Protein AF-A0A814W0H2-F1 (afdb_monomer)

Radius of gyration: 19.5 Å; Cα contacts (8 Å, |Δi|>4): 235; chains: 1; bounding box: 54×24×68 Å

Structure (mmCIF, N/CA/C/O backbone):
data_AF-A0A814W0H2-F1
#
_entry.id   AF-A0A814W0H2-F1
#
loop_
_atom_site.group_PDB
_atom_site.id
_atom_site.type_symbol
_atom_site.label_atom_id
_atom_site.label_alt_id
_atom_site.label_comp_id
_atom_site.label_asym_id
_atom_site.label_entity_id
_atom_site.label_seq_id
_atom_site.pdbx_PDB_ins_code
_atom_site.Cartn_x
_atom_site.Cartn_y
_atom_site.Cartn_z
_atom_site.occupancy
_atom_site.B_iso_or_equiv
_atom_site.auth_seq_id
_atom_site.auth_comp_id
_atom_site.auth_asym_id
_atom_site.auth_atom_id
_atom_site.pdbx_PDB_model_num
ATOM 1 N N . ILE A 1 1 ? -22.219 6.747 49.046 1.00 40.91 1 ILE A N 1
ATOM 2 C CA . ILE A 1 1 ? -22.568 7.392 47.757 1.00 40.91 1 ILE A CA 1
ATOM 3 C C . ILE A 1 1 ? -21.754 6.68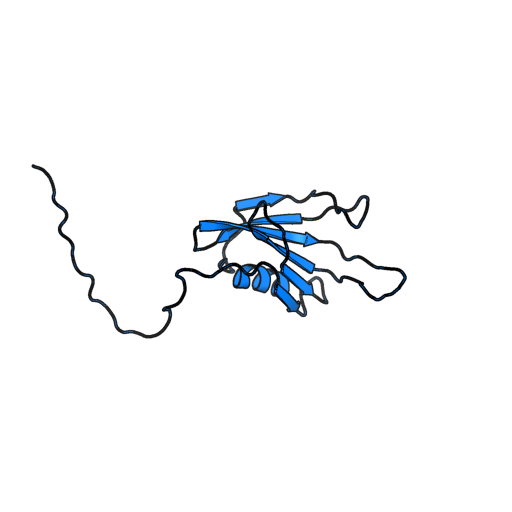1 46.689 1.00 40.91 1 ILE A C 1
ATOM 5 O O . ILE A 1 1 ? -20.556 6.902 46.619 1.00 40.91 1 ILE A O 1
ATOM 9 N N . ASN A 1 2 ? -22.354 5.732 45.970 1.00 33.88 2 ASN A N 1
ATOM 10 C CA . ASN A 1 2 ? -21.672 4.972 44.924 1.00 33.88 2 ASN A CA 1
ATOM 11 C C . ASN A 1 2 ? -22.616 4.931 43.718 1.00 33.88 2 ASN A C 1
ATOM 13 O O . ASN A 1 2 ? -23.736 4.432 43.832 1.00 33.88 2 ASN A O 1
ATOM 17 N N . MET A 1 3 ? -22.225 5.588 42.624 1.00 35.59 3 MET A N 1
ATOM 18 C CA . MET A 1 3 ? -23.084 5.784 41.458 1.00 35.59 3 MET A CA 1
ATOM 19 C C . MET A 1 3 ? -23.163 4.491 40.649 1.00 35.59 3 MET A C 1
ATOM 21 O O . MET A 1 3 ? -22.225 4.131 39.944 1.00 35.59 3 MET A O 1
ATOM 25 N N . ASN A 1 4 ? -24.303 3.812 40.732 1.00 35.84 4 ASN A N 1
ATOM 26 C CA . ASN A 1 4 ? -24.631 2.686 39.871 1.00 35.84 4 ASN A CA 1
ATOM 27 C C . ASN A 1 4 ? -25.251 3.249 38.581 1.00 35.84 4 ASN A C 1
ATOM 29 O O . ASN A 1 4 ? -26.408 3.672 38.580 1.00 35.84 4 ASN A O 1
ATOM 33 N N . ARG A 1 5 ? -24.469 3.339 37.497 1.00 38.62 5 ARG A N 1
ATOM 34 C CA . ARG A 1 5 ? -24.990 3.712 36.174 1.00 38.62 5 ARG A CA 1
ATOM 35 C C . ARG A 1 5 ? -25.797 2.540 35.633 1.00 38.62 5 ARG A C 1
ATOM 37 O O . ARG A 1 5 ? -25.247 1.584 35.095 1.00 38.62 5 ARG A O 1
ATOM 44 N N . GLN A 1 6 ? -27.105 2.624 35.836 1.00 36.88 6 GLN A N 1
ATOM 45 C CA . GLN A 1 6 ? -28.065 1.702 35.266 1.00 36.88 6 GLN A CA 1
ATOM 46 C C . GLN A 1 6 ? -28.093 1.819 33.742 1.00 36.88 6 GLN A C 1
ATOM 48 O O . GLN A 1 6 ? -28.056 2.898 33.155 1.00 36.88 6 GLN A O 1
ATOM 53 N N . ASN A 1 7 ? -28.143 0.631 33.162 1.00 40.66 7 ASN A N 1
ATOM 54 C CA . ASN A 1 7 ? -28.303 0.275 31.771 1.00 40.66 7 ASN A CA 1
ATOM 55 C C . ASN A 1 7 ? -29.537 0.976 31.172 1.00 40.66 7 ASN A C 1
ATOM 57 O O . ASN A 1 7 ? -30.666 0.638 31.526 1.00 40.66 7 ASN A O 1
ATOM 61 N N . ILE A 1 8 ? -29.330 1.951 30.285 1.00 35.19 8 ILE A N 1
ATOM 62 C CA . ILE A 1 8 ? -30.412 2.545 29.493 1.00 35.19 8 ILE A CA 1
ATOM 63 C C . ILE A 1 8 ? -30.425 1.812 28.145 1.00 35.19 8 ILE A C 1
ATOM 65 O O . ILE A 1 8 ? -29.446 1.923 27.403 1.00 35.19 8 ILE A O 1
ATOM 69 N N . PRO A 1 9 ? -31.481 1.051 27.809 1.00 35.56 9 PRO A N 1
ATOM 70 C CA . PRO A 1 9 ? -31.600 0.438 26.496 1.00 35.56 9 PRO A CA 1
ATOM 71 C C . PRO A 1 9 ? -31.846 1.540 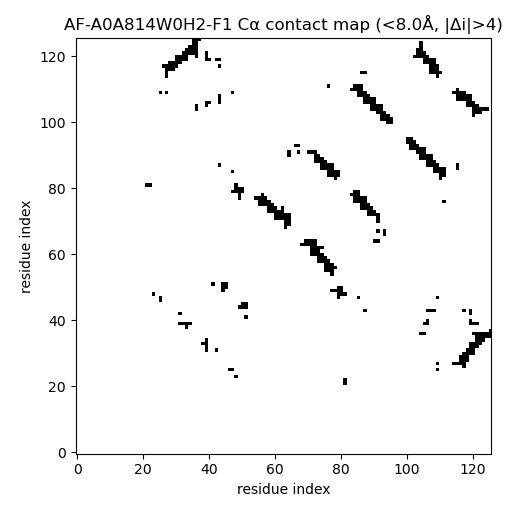25.462 1.00 35.56 9 PRO A C 1
ATOM 73 O O . PRO A 1 9 ? -32.889 2.195 25.463 1.00 35.56 9 PRO A O 1
ATOM 76 N N . TYR A 1 10 ? -30.865 1.763 24.590 1.00 35.00 10 TYR A N 1
ATOM 77 C CA . TYR A 1 10 ? -31.001 2.666 23.454 1.00 35.00 10 TYR A CA 1
ATOM 78 C C . TYR A 1 10 ? -31.897 1.991 22.410 1.00 35.00 10 TYR A C 1
ATOM 80 O O . TYR A 1 10 ? -31.453 1.151 21.633 1.00 35.00 10 TYR A O 1
ATOM 88 N N . ASN A 1 11 ? -33.182 2.333 22.433 1.00 45.94 11 ASN A N 1
ATOM 89 C CA . ASN A 1 11 ? -34.095 2.116 21.321 1.00 45.94 11 ASN A CA 1
ATOM 90 C C . ASN A 1 11 ? -34.191 3.446 20.569 1.00 45.94 11 ASN A C 1
ATOM 92 O O . ASN A 1 11 ? -34.894 4.355 21.009 1.00 45.94 11 ASN A O 1
ATOM 96 N N . ALA A 1 12 ? -33.466 3.572 19.459 1.00 35.00 12 ALA A N 1
ATOM 97 C CA . ALA A 1 12 ? -33.636 4.675 18.523 1.00 35.00 12 ALA A CA 1
ATOM 98 C C . ALA A 1 12 ? -33.289 4.226 17.098 1.00 35.00 12 ALA A C 1
ATOM 100 O O . ALA A 1 12 ? -32.219 3.680 16.858 1.00 35.00 12 ALA A O 1
ATOM 101 N N . ALA A 1 13 ? -34.225 4.524 16.196 1.00 36.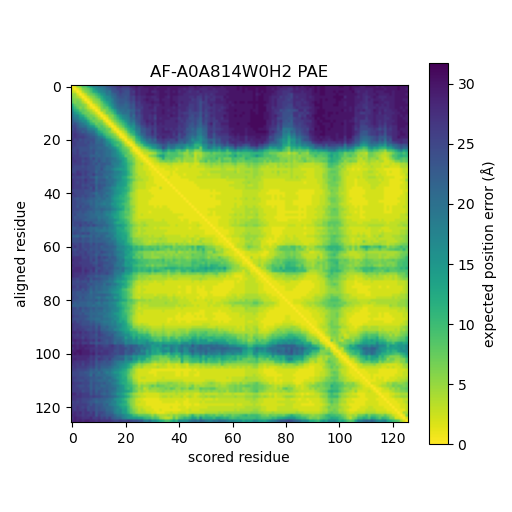19 13 ALA A N 1
ATOM 102 C CA . ALA A 1 13 ? -34.109 4.590 14.742 1.00 36.19 13 ALA A CA 1
ATOM 103 C C . ALA A 1 13 ? -33.887 3.275 13.970 1.00 36.19 13 ALA A C 1
ATOM 105 O O . ALA A 1 13 ? -32.777 2.848 13.677 1.00 36.19 13 ALA A O 1
ATOM 106 N N . LYS A 1 14 ? -35.012 2.710 13.510 1.00 43.75 14 LYS A N 1
ATOM 107 C CA . LYS A 1 14 ? -35.080 2.014 12.224 1.00 43.75 14 LYS A CA 1
ATOM 108 C C . LYS A 1 14 ? -34.927 3.052 11.110 1.00 43.75 14 LYS A C 1
ATOM 110 O O . LYS A 1 14 ? -35.934 3.587 10.662 1.00 43.75 14 LYS A O 1
ATOM 115 N N . GLU A 1 15 ? -33.707 3.305 10.664 1.00 35.31 15 GLU A N 1
ATOM 116 C CA . GLU A 1 15 ? -33.447 3.845 9.331 1.00 35.31 15 GLU A CA 1
ATOM 117 C C . GLU A 1 15 ? -32.279 3.077 8.710 1.00 35.31 15 GLU A C 1
ATOM 119 O O . GLU A 1 15 ? -31.356 2.624 9.376 1.00 35.31 15 GLU A O 1
ATOM 124 N N . THR A 1 16 ? -32.441 2.819 7.427 1.00 46.88 16 THR A N 1
ATOM 125 C CA . THR A 1 16 ? -31.696 1.919 6.553 1.00 46.88 16 THR A CA 1
ATOM 126 C C . THR A 1 16 ? -30.180 2.154 6.498 1.00 46.88 16 THR A C 1
ATOM 128 O O . THR A 1 16 ? -29.748 3.300 6.460 1.00 46.88 16 THR A O 1
ATOM 131 N N . HIS A 1 17 ? -29.450 1.049 6.278 1.00 39.09 17 HIS A N 1
ATOM 132 C CA . HIS A 1 17 ? -28.037 0.913 5.877 1.00 39.09 17 HIS A CA 1
ATOM 133 C C . HIS A 1 17 ? -26.980 0.926 6.995 1.00 39.09 17 HIS A C 1
ATOM 135 O O . HIS A 1 17 ? -26.642 1.981 7.508 1.00 39.09 17 HIS A O 1
ATOM 141 N N . ASP A 1 18 ? -26.405 -0.262 7.243 1.00 41.75 18 ASP A N 1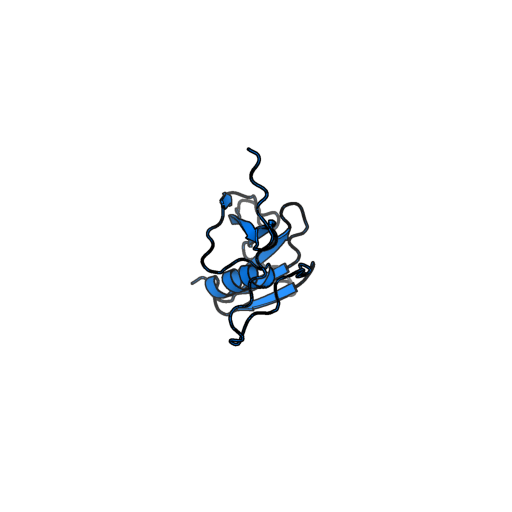
ATOM 142 C CA . ASP A 1 18 ? -25.014 -0.553 7.672 1.00 41.75 18 ASP A CA 1
ATOM 143 C C . ASP A 1 18 ? -24.923 -1.592 8.809 1.00 41.75 18 ASP A C 1
ATOM 145 O O . ASP A 1 18 ? -24.379 -1.353 9.884 1.00 41.75 18 ASP A O 1
ATOM 149 N N . ASP A 1 19 ? -25.451 -2.792 8.555 1.00 38.41 19 ASP A N 1
ATOM 150 C CA . ASP A 1 19 ? -25.213 -3.960 9.403 1.00 38.41 19 ASP A CA 1
ATOM 151 C C . ASP A 1 19 ? -24.162 -4.851 8.720 1.00 38.41 19 ASP A C 1
ATOM 153 O O . ASP A 1 19 ? -24.511 -5.720 7.918 1.00 38.41 19 ASP A O 1
ATOM 157 N N . GLY A 1 20 ? -22.864 -4.650 8.983 1.00 34.00 20 GLY A N 1
ATOM 158 C CA . GLY A 1 20 ? -21.859 -5.525 8.355 1.00 34.00 20 GLY A CA 1
ATOM 159 C C . GLY A 1 20 ? -20.447 -5.598 8.933 1.00 34.00 20 GLY A C 1
ATOM 160 O O . GLY A 1 20 ? -19.756 -6.582 8.679 1.00 34.00 20 GLY A O 1
ATOM 161 N N . PHE A 1 21 ? -19.983 -4.636 9.732 1.00 43.81 21 PHE A N 1
ATOM 162 C CA . PHE A 1 21 ? -18.563 -4.575 10.114 1.00 43.81 21 PHE A CA 1
ATOM 163 C C . PHE A 1 21 ? -18.278 -5.161 11.507 1.00 43.81 21 PHE A C 1
ATOM 165 O O . PHE A 1 21 ? -17.632 -4.538 12.344 1.00 43.81 21 PHE A O 1
ATOM 172 N N . LYS A 1 22 ? -18.697 -6.405 11.769 1.00 39.34 22 LYS A N 1
ATOM 173 C CA . LYS A 1 22 ? -18.142 -7.201 12.880 1.00 39.34 22 LYS A CA 1
ATOM 174 C C . LYS A 1 22 ? -17.632 -8.537 12.339 1.00 39.34 22 LYS A C 1
ATOM 176 O O . LYS A 1 22 ? -18.425 -9.414 12.020 1.00 39.34 22 LYS 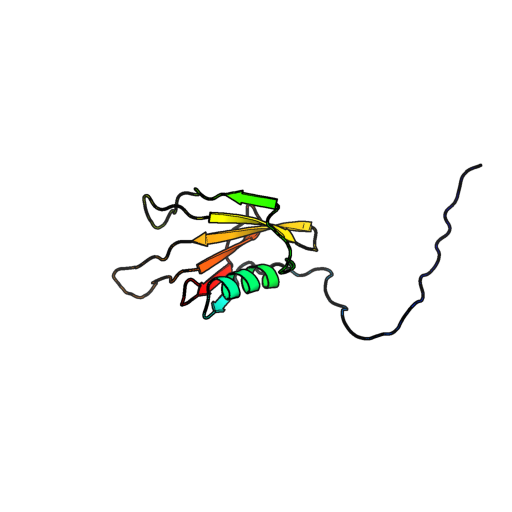A O 1
ATOM 181 N N . ASN A 1 23 ? -16.300 -8.665 12.283 1.00 47.50 23 ASN A N 1
ATOM 182 C CA . ASN A 1 23 ? -15.504 -9.829 11.849 1.00 47.50 23 ASN A CA 1
ATOM 183 C C . ASN A 1 23 ? -15.264 -9.987 10.334 1.00 47.50 23 ASN A C 1
ATOM 185 O O . ASN A 1 23 ? -15.505 -11.062 9.781 1.00 47.50 23 ASN A O 1
ATOM 189 N N . GLN A 1 24 ? -14.707 -8.980 9.650 1.00 58.41 24 GLN A N 1
ATOM 190 C CA . GLN A 1 24 ? -14.150 -9.231 8.316 1.00 58.41 24 GLN A CA 1
ATOM 191 C C . GLN A 1 24 ? -12.843 -10.019 8.451 1.00 58.41 24 GLN A C 1
ATOM 193 O O . GLN A 1 24 ? -11.837 -9.547 8.981 1.00 58.41 24 GLN A O 1
ATOM 198 N N . LYS A 1 25 ? -12.870 -11.268 7.985 1.00 67.12 25 LYS A N 1
ATOM 199 C CA . LYS A 1 25 ? -11.671 -12.087 7.830 1.00 67.12 25 LYS A CA 1
ATOM 200 C C . LYS A 1 25 ? -10.817 -11.450 6.739 1.00 67.12 25 LYS A C 1
ATOM 202 O O . LYS A 1 25 ? -11.212 -11.456 5.579 1.00 67.12 25 LYS A O 1
ATOM 207 N N . ILE A 1 26 ? -9.655 -10.921 7.109 1.00 79.31 26 ILE A N 1
ATOM 208 C CA . ILE A 1 26 ? -8.708 -10.372 6.135 1.00 79.31 26 ILE A CA 1
ATOM 209 C C . ILE A 1 26 ? -8.242 -11.507 5.230 1.00 79.31 26 ILE A C 1
ATOM 211 O O . ILE A 1 26 ? -7.665 -12.500 5.691 1.00 79.31 26 ILE A O 1
ATOM 215 N N . GLU A 1 27 ? -8.534 -11.389 3.940 1.00 78.31 27 GLU A N 1
ATOM 216 C CA . GLU A 1 27 ? -8.149 -12.402 2.971 1.00 78.31 27 GLU A CA 1
ATOM 217 C C . GLU A 1 27 ? -6.627 -12.442 2.828 1.00 78.31 27 GLU A C 1
ATOM 219 O O . GLU A 1 27 ? -5.977 -11.425 2.603 1.00 78.31 27 GLU A O 1
ATOM 224 N N . LYS A 1 28 ? -6.034 -13.635 2.948 1.00 81.31 28 LYS A N 1
ATOM 225 C CA . LYS A 1 28 ? -4.573 -13.794 2.848 1.00 81.31 28 LYS A CA 1
ATOM 226 C C . LYS A 1 28 ? -4.044 -13.575 1.429 1.00 81.31 28 LYS A C 1
ATOM 228 O O . LYS A 1 28 ? -2.869 -13.266 1.271 1.00 81.31 28 LYS A O 1
ATOM 233 N N . LYS A 1 29 ? -4.880 -13.814 0.416 1.00 88.88 29 LYS A N 1
ATOM 234 C CA . LYS A 1 29 ? -4.553 -13.651 -1.001 1.00 88.88 29 LYS A CA 1
ATOM 235 C C . LYS A 1 29 ? -5.754 -13.049 -1.702 1.00 88.88 29 LYS A C 1
ATOM 237 O O . LYS A 1 29 ? -6.798 -13.689 -1.742 1.00 88.88 29 LYS A O 1
ATOM 242 N N . TYR A 1 30 ? -5.585 -11.853 -2.245 1.00 89.88 30 TYR A N 1
ATOM 243 C CA . TYR A 1 30 ? -6.632 -11.159 -2.979 1.00 89.88 30 TYR A CA 1
ATOM 244 C C . TYR A 1 30 ? -6.000 -10.250 -4.021 1.00 89.88 30 TYR A C 1
ATOM 246 O O . TYR A 1 30 ? -5.108 -9.470 -3.696 1.00 89.88 30 TYR A O 1
ATOM 254 N N . ASN A 1 31 ? -6.450 -10.356 -5.268 1.00 91.44 31 ASN A N 1
ATOM 255 C CA . ASN A 1 31 ? -5.838 -9.641 -6.378 1.00 91.44 31 ASN A CA 1
ATOM 256 C C . ASN A 1 31 ? -6.850 -8.710 -7.027 1.00 91.44 31 ASN A C 1
ATOM 258 O O . ASN A 1 31 ? -7.973 -9.109 -7.328 1.00 91.44 31 ASN A O 1
ATOM 262 N N . THR A 1 32 ? -6.431 -7.479 -7.294 1.00 93.44 32 THR A N 1
ATOM 263 C CA . THR A 1 32 ? -7.240 -6.504 -8.024 1.00 93.44 32 THR A CA 1
ATOM 264 C C . THR A 1 32 ? -6.416 -5.788 -9.079 1.00 93.44 32 THR A C 1
ATOM 266 O O . THR A 1 32 ? -5.183 -5.727 -9.026 1.00 93.44 32 THR A O 1
ATOM 269 N N . HIS A 1 33 ? -7.135 -5.217 -10.035 1.00 93.31 33 HIS A N 1
ATOM 270 C CA . HIS A 1 33 ? -6.584 -4.350 -11.056 1.00 93.31 33 HIS A CA 1
ATOM 271 C C . HIS A 1 33 ? -7.361 -3.033 -11.091 1.00 93.31 33 HIS A C 1
ATOM 273 O O . HIS A 1 33 ? -8.573 -3.013 -10.841 1.00 93.31 33 HIS A O 1
ATOM 279 N N . SER A 1 34 ? -6.662 -1.930 -11.344 1.00 93.81 34 SER A N 1
ATOM 280 C CA . SER A 1 34 ? -7.227 -0.583 -11.446 1.00 93.81 34 SER A CA 1
ATOM 281 C C . SER A 1 34 ? -6.544 0.205 -12.552 1.00 93.81 34 SER A C 1
ATOM 283 O O . SER A 1 34 ? -5.416 -0.089 -12.928 1.00 93.81 34 SER A O 1
ATOM 285 N N . GLU A 1 35 ? -7.183 1.262 -13.034 1.00 92.56 35 GLU A N 1
ATOM 286 C CA . GLU A 1 35 ? -6.535 2.113 -14.028 1.00 92.56 35 GLU A CA 1
ATOM 287 C C . GLU A 1 35 ? -5.419 2.957 -13.409 1.00 92.56 35 GLU A C 1
ATOM 289 O O . GLU A 1 35 ? -4.421 3.237 -14.071 1.00 92.56 35 GLU A O 1
ATOM 294 N N . THR A 1 36 ? -5.585 3.372 -12.148 1.00 93.94 36 THR A N 1
ATOM 295 C CA . THR A 1 36 ? -4.688 4.327 -11.488 1.00 93.94 36 THR A CA 1
ATOM 296 C C . THR A 1 36 ? -4.146 3.821 -10.153 1.00 93.94 36 THR A C 1
ATOM 298 O O . THR A 1 36 ? -4.793 3.036 -9.451 1.00 93.94 36 THR A O 1
ATOM 301 N N . SER A 1 37 ? -2.972 4.331 -9.776 1.00 94.19 37 SER A N 1
ATOM 302 C CA . SER A 1 37 ? -2.356 4.187 -8.446 1.00 94.19 37 SER A CA 1
ATOM 303 C C . SER A 1 37 ? -3.339 4.511 -7.320 1.00 94.19 37 SER A C 1
ATOM 305 O O . SER A 1 37 ? -3.545 3.695 -6.424 1.00 94.19 37 SER A O 1
ATOM 307 N N . THR A 1 38 ? -4.011 5.663 -7.385 1.00 94.94 38 THR A N 1
ATOM 308 C CA . THR A 1 38 ? -4.970 6.097 -6.356 1.00 94.94 38 THR A CA 1
ATOM 309 C C . THR A 1 38 ? -6.109 5.096 -6.168 1.00 94.94 38 THR A C 1
ATOM 311 O O . THR A 1 38 ? -6.470 4.772 -5.038 1.00 94.94 38 THR A O 1
ATOM 314 N N . GLN A 1 39 ? -6.662 4.566 -7.263 1.00 95.00 39 GLN A N 1
ATOM 315 C CA . GLN A 1 39 ? -7.728 3.565 -7.201 1.00 95.00 39 GLN A CA 1
ATOM 316 C C . GLN A 1 39 ? -7.231 2.241 -6.614 1.00 95.00 39 GLN A C 1
ATOM 318 O O . GLN A 1 39 ? -7.930 1.632 -5.804 1.00 95.00 39 GLN A O 1
ATOM 323 N N . ALA A 1 40 ? -6.030 1.797 -6.992 1.00 95.81 40 ALA A N 1
ATOM 324 C CA . ALA A 1 40 ? -5.437 0.589 -6.432 1.00 95.81 40 ALA A CA 1
ATOM 325 C C . ALA A 1 40 ? -5.182 0.728 -4.924 1.00 95.81 40 ALA A C 1
ATOM 327 O O . ALA A 1 40 ? -5.505 -0.187 -4.167 1.00 95.81 40 ALA A O 1
ATOM 328 N N . PHE A 1 41 ? -4.694 1.887 -4.476 1.00 96.31 41 PHE A N 1
ATOM 329 C CA . PHE A 1 41 ? -4.504 2.178 -3.057 1.00 96.31 41 PHE A CA 1
ATOM 330 C C . PHE A 1 41 ? -5.832 2.207 -2.289 1.00 96.31 41 PHE A C 1
ATOM 332 O O . PHE A 1 41 ? -5.955 1.575 -1.242 1.00 96.31 41 PHE A O 1
ATOM 339 N N . ALA A 1 42 ? -6.861 2.862 -2.836 1.00 95.62 42 ALA A N 1
ATOM 340 C CA . ALA A 1 42 ? -8.198 2.881 -2.241 1.00 95.62 42 ALA A CA 1
ATOM 341 C C . ALA A 1 42 ? -8.809 1.472 -2.138 1.00 95.62 42 ALA A C 1
ATOM 343 O O . ALA A 1 42 ? -9.412 1.132 -1.123 1.00 95.62 42 ALA A O 1
ATOM 344 N N . LYS A 1 43 ? -8.612 0.610 -3.146 1.00 94.94 43 LYS A N 1
ATOM 345 C CA . LYS A 1 43 ? -9.036 -0.799 -3.079 1.00 94.94 43 LYS A CA 1
ATOM 346 C C . LYS A 1 43 ? -8.272 -1.580 -2.015 1.00 94.94 43 LYS A C 1
ATOM 348 O O . LYS A 1 43 ? -8.898 -2.344 -1.288 1.00 94.94 43 LYS A O 1
ATOM 353 N N . ALA A 1 44 ? -6.960 -1.375 -1.893 1.00 96.00 44 ALA A N 1
ATOM 354 C CA . ALA A 1 44 ? -6.165 -1.988 -0.830 1.00 96.00 44 ALA A CA 1
ATOM 355 C C . ALA A 1 44 ? -6.690 -1.582 0.557 1.00 96.00 44 ALA A C 1
ATOM 357 O O . ALA A 1 44 ? -6.883 -2.438 1.419 1.00 96.00 44 ALA A O 1
ATOM 358 N N . LYS A 1 45 ? -7.017 -0.300 0.755 1.00 95.56 45 LYS A N 1
ATOM 359 C CA . LYS A 1 45 ? -7.651 0.188 1.988 1.00 95.56 45 LYS A CA 1
ATOM 360 C C . LYS A 1 45 ? -9.019 -0.457 2.228 1.00 95.56 45 LYS A C 1
ATOM 362 O O . LYS A 1 45 ? -9.246 -1.022 3.295 1.00 95.56 45 LYS A O 1
ATOM 367 N N . HIS A 1 46 ? -9.888 -0.450 1.220 1.00 93.62 46 HIS A N 1
ATOM 368 C CA . HIS A 1 46 ? -11.240 -1.004 1.300 1.00 93.62 46 HIS A CA 1
ATOM 369 C C . HIS A 1 46 ? -11.256 -2.497 1.662 1.00 93.62 46 HIS A C 1
ATOM 371 O O . HIS A 1 46 ? -11.963 -2.898 2.582 1.00 93.62 46 HIS A O 1
ATOM 377 N N . VAL A 1 47 ? -10.433 -3.314 0.995 1.00 92.50 47 VAL A N 1
ATOM 378 C CA . VAL A 1 47 ? -10.332 -4.765 1.253 1.00 92.50 47 VAL A CA 1
ATOM 379 C C . VAL A 1 47 ? -9.879 -5.066 2.685 1.00 92.50 47 VAL A C 1
ATOM 381 O O . VAL A 1 47 ? -10.248 -6.095 3.245 1.00 92.50 47 VAL A O 1
ATOM 384 N N . ASN A 1 48 ? -9.109 -4.164 3.294 1.00 92.38 48 ASN A N 1
ATOM 385 C CA . ASN A 1 48 ? -8.598 -4.323 4.652 1.00 92.38 48 ASN A CA 1
ATOM 386 C C . ASN A 1 48 ? -9.418 -3.573 5.718 1.00 92.38 48 ASN A C 1
ATOM 388 O O . ASN A 1 48 ? -8.985 -3.522 6.872 1.00 92.38 48 ASN A O 1
ATOM 392 N N . GLY A 1 49 ? -10.580 -3.009 5.363 1.00 92.31 49 GLY A N 1
ATOM 393 C CA . GLY A 1 49 ? -11.455 -2.293 6.299 1.00 92.31 49 GLY A CA 1
ATOM 394 C C . GLY A 1 49 ? -10.861 -0.977 6.812 1.00 92.31 49 GLY A C 1
ATOM 395 O O . GLY A 1 49 ? -11.064 -0.619 7.969 1.00 92.31 49 GLY A O 1
ATOM 396 N N . ILE A 1 50 ? -10.057 -0.300 5.990 1.00 94.06 50 ILE A N 1
ATOM 397 C CA . ILE A 1 50 ? -9.454 0.997 6.311 1.00 94.06 50 ILE A CA 1
ATOM 398 C C . ILE A 1 50 ? -10.282 2.092 5.620 1.00 94.06 50 ILE A C 1
ATOM 400 O O . ILE A 1 50 ? -10.355 2.098 4.385 1.00 94.06 50 ILE A O 1
ATOM 404 N N . PRO A 1 51 ? -10.863 3.054 6.358 1.00 93.81 51 PRO A N 1
ATOM 405 C CA . PRO A 1 51 ? -11.536 4.208 5.774 1.00 93.81 51 PRO A CA 1
ATOM 406 C C . PRO A 1 51 ? -10.651 4.952 4.770 1.00 93.81 51 PRO A C 1
ATOM 408 O O . PRO A 1 51 ? -9.484 5.247 5.034 1.00 93.81 51 PRO A O 1
ATOM 411 N N . ASN A 1 52 ? -11.205 5.323 3.613 1.00 92.62 52 ASN A N 1
ATOM 412 C CA . ASN A 1 52 ? -10.439 6.009 2.565 1.00 92.62 52 ASN A CA 1
ATOM 413 C C . ASN A 1 52 ? -9.846 7.352 3.024 1.00 92.62 52 ASN A C 1
ATOM 415 O O . ASN A 1 52 ? -8.773 7.711 2.547 1.00 92.62 52 ASN A O 1
ATOM 419 N N . SER A 1 53 ? -10.475 8.029 3.986 1.00 94.31 53 SER A N 1
ATOM 420 C CA . SER A 1 53 ? -9.982 9.265 4.610 1.00 94.31 53 SER A CA 1
ATOM 421 C C . SER A 1 53 ? -8.917 9.052 5.689 1.00 94.31 53 SER A C 1
ATOM 423 O O . SER A 1 53 ? -8.297 10.017 6.120 1.00 94.31 53 SER A O 1
ATOM 425 N N . GLN A 1 54 ? -8.713 7.819 6.165 1.00 96.00 54 GLN A N 1
ATOM 426 C CA . GLN A 1 54 ? -7.725 7.552 7.204 1.00 96.00 54 GLN A CA 1
ATOM 427 C C . GLN A 1 54 ? -6.303 7.721 6.657 1.00 96.00 54 GLN A C 1
ATOM 429 O O . GLN A 1 54 ? -5.915 7.041 5.704 1.00 96.00 54 GLN A O 1
ATOM 434 N N . GLU A 1 55 ? -5.517 8.568 7.310 1.00 96.19 55 GLU A N 1
ATOM 435 C CA . GLU A 1 55 ? -4.083 8.702 7.059 1.00 96.19 55 GLU A CA 1
ATOM 436 C C . GLU A 1 55 ? -3.295 7.566 7.738 1.00 96.19 55 GLU A C 1
ATOM 438 O O . GLU A 1 55 ? -3.722 7.046 8.779 1.00 96.19 55 GLU A O 1
ATOM 443 N N . PRO A 1 56 ? -2.151 7.146 7.170 1.00 96.25 56 PRO A N 1
ATOM 444 C CA . PRO A 1 56 ? -1.282 6.178 7.822 1.00 96.25 56 PRO A CA 1
ATOM 445 C C . PRO A 1 56 ? -0.720 6.771 9.115 1.00 96.25 56 PRO A C 1
ATOM 447 O O . PRO A 1 56 ? -0.331 7.938 9.161 1.00 96.25 56 PRO A O 1
ATOM 450 N N . TYR A 1 57 ? -0.629 5.961 10.169 1.00 94.75 57 TYR A N 1
ATOM 451 C CA . TYR A 1 57 ? 0.012 6.410 11.410 1.00 94.75 57 TYR A CA 1
ATOM 452 C C . TYR A 1 57 ? 1.543 6.363 11.311 1.00 94.75 57 TYR A C 1
ATOM 454 O O . TYR A 1 57 ? 2.238 6.999 12.100 1.00 94.75 57 TYR A O 1
ATOM 462 N N . GLU A 1 58 ? 2.073 5.606 10.349 1.00 94.25 58 GLU A N 1
ATOM 463 C CA . GLU A 1 58 ? 3.499 5.491 10.068 1.00 94.25 58 GLU A CA 1
ATOM 464 C C . GLU A 1 58 ? 3.706 5.295 8.561 1.00 94.25 58 GLU A C 1
ATOM 466 O O . GLU A 1 58 ? 2.960 4.570 7.903 1.00 94.25 58 GLU A O 1
ATOM 471 N N . THR A 1 59 ? 4.719 5.958 8.001 1.00 95.12 59 THR A N 1
ATOM 472 C CA . THR A 1 59 ? 5.128 5.795 6.601 1.00 95.12 59 THR A CA 1
ATOM 473 C C . THR A 1 59 ? 6.636 5.605 6.528 1.00 95.12 59 THR A C 1
ATOM 475 O O . THR A 1 59 ? 7.398 6.436 7.019 1.00 95.12 59 THR A O 1
ATOM 478 N N . GLN A 1 60 ? 7.072 4.529 5.879 1.00 91.81 60 GLN A N 1
ATOM 479 C CA . GLN A 1 60 ? 8.479 4.195 5.672 1.00 91.81 60 GLN A CA 1
ATOM 480 C C . GLN A 1 60 ? 8.798 4.284 4.178 1.00 91.81 60 GLN A C 1
ATOM 482 O O . GLN A 1 60 ? 8.255 3.523 3.390 1.00 91.81 60 GLN A O 1
ATOM 487 N N . THR A 1 61 ? 9.670 5.206 3.764 1.00 82.88 61 THR A N 1
ATOM 488 C CA . THR A 1 61 ? 9.915 5.539 2.339 1.00 82.88 61 THR A CA 1
ATOM 489 C C . THR A 1 61 ? 11.215 4.965 1.761 1.00 82.88 61 THR A C 1
ATOM 491 O O . THR A 1 61 ? 11.582 5.272 0.629 1.00 82.88 61 THR A O 1
ATOM 494 N N . ARG A 1 62 ? 11.953 4.164 2.539 1.00 85.50 62 ARG A N 1
ATOM 495 C CA . ARG A 1 62 ? 13.257 3.593 2.153 1.00 85.50 62 ARG A CA 1
ATOM 496 C C . ARG A 1 62 ? 13.367 2.108 2.481 1.00 85.50 62 ARG A C 1
ATOM 498 O O . ARG A 1 62 ? 14.397 1.654 2.974 1.00 85.50 62 ARG A O 1
ATOM 505 N N . ILE A 1 63 ? 12.306 1.349 2.225 1.00 85.75 63 ILE A N 1
ATOM 506 C CA . ILE A 1 63 ? 12.368 -0.107 2.364 1.00 85.75 63 ILE A CA 1
ATOM 507 C C . ILE A 1 63 ? 13.099 -0.666 1.143 1.00 85.75 63 ILE A C 1
ATOM 509 O O . ILE A 1 63 ? 12.652 -0.399 0.034 1.00 85.75 63 ILE A O 1
ATOM 513 N N . PRO A 1 64 ? 14.207 -1.411 1.292 1.00 84.62 64 PRO A N 1
ATOM 514 C CA . PRO A 1 64 ? 14.895 -1.994 0.146 1.00 84.62 64 PRO A CA 1
ATOM 515 C C . PRO A 1 64 ? 13.962 -2.901 -0.661 1.00 84.62 64 PRO A C 1
ATOM 517 O O . PRO A 1 64 ? 13.333 -3.807 -0.104 1.00 84.62 64 PRO A O 1
ATOM 520 N N . ASP A 1 65 ? 13.889 -2.666 -1.968 1.00 82.75 65 ASP A N 1
ATOM 521 C CA . ASP A 1 65 ? 13.164 -3.535 -2.883 1.00 82.75 65 ASP A CA 1
ATOM 522 C C . ASP A 1 65 ? 13.964 -4.831 -3.084 1.00 82.75 65 ASP A C 1
ATOM 524 O O . ASP A 1 65 ? 15.127 -4.819 -3.491 1.00 82.75 65 ASP A O 1
ATOM 528 N N . ARG A 1 66 ? 13.347 -5.973 -2.766 1.00 77.06 66 ARG A N 1
ATOM 529 C CA . ARG A 1 66 ? 13.998 -7.286 -2.894 1.00 77.06 66 ARG A CA 1
ATOM 530 C C . ARG A 1 66 ? 14.127 -7.739 -4.343 1.00 77.06 66 ARG A C 1
ATOM 532 O O . ARG A 1 66 ? 15.020 -8.527 -4.640 1.00 77.06 66 ARG A O 1
ATOM 539 N N . ASN A 1 67 ? 13.235 -7.271 -5.210 1.00 75.56 67 ASN A N 1
ATOM 540 C CA . ASN A 1 67 ? 13.186 -7.666 -6.612 1.00 75.56 67 ASN A CA 1
ATOM 541 C C . ASN A 1 67 ? 14.008 -6.721 -7.491 1.00 75.56 67 ASN A C 1
ATOM 543 O O . ASN A 1 67 ? 14.413 -7.107 -8.582 1.00 75.56 67 ASN A O 1
ATOM 547 N N . ASN A 1 68 ? 14.293 -5.510 -7.005 1.00 74.38 68 ASN A N 1
ATOM 548 C CA . ASN A 1 68 ? 15.029 -4.494 -7.741 1.00 74.38 68 ASN A CA 1
ATOM 549 C C . ASN A 1 68 ? 16.169 -3.902 -6.899 1.00 74.38 68 ASN A C 1
ATOM 551 O O . ASN A 1 68 ? 15.971 -2.975 -6.111 1.00 74.38 68 ASN A O 1
ATOM 555 N N . GLN A 1 69 ? 17.388 -4.416 -7.082 1.00 76.75 69 GLN A N 1
ATOM 556 C CA . GLN A 1 69 ? 18.551 -3.943 -6.328 1.00 76.75 69 GLN A CA 1
ATOM 557 C C . GLN A 1 69 ? 18.763 -2.431 -6.493 1.00 76.75 69 GLN A C 1
ATOM 559 O O . GLN A 1 69 ? 18.767 -1.904 -7.603 1.00 76.75 69 GLN A O 1
ATOM 564 N N . GLY A 1 70 ? 18.959 -1.738 -5.369 1.00 76.81 70 GLY A N 1
ATOM 565 C CA . GLY A 1 70 ? 19.186 -0.290 -5.339 1.00 76.81 70 GLY A CA 1
ATOM 566 C C . GLY A 1 70 ? 17.920 0.563 -5.448 1.00 76.81 70 GLY A C 1
ATOM 567 O O . GLY A 1 70 ? 18.016 1.783 -5.320 1.00 76.81 70 GLY A O 1
ATOM 568 N N . MET A 1 71 ? 16.744 -0.048 -5.628 1.00 84.56 71 MET A N 1
ATOM 569 C CA . MET A 1 71 ? 15.463 0.649 -5.543 1.00 84.56 71 MET A CA 1
ATOM 570 C C . MET A 1 71 ? 14.859 0.516 -4.144 1.00 84.56 71 MET A C 1
ATOM 572 O O . MET A 1 71 ? 15.122 -0.435 -3.404 1.00 84.56 71 MET A O 1
ATOM 576 N N . PHE A 1 72 ? 14.050 1.505 -3.774 1.00 88.25 72 PHE A N 1
ATOM 577 C CA . PHE A 1 72 ? 13.328 1.523 -2.511 1.00 88.25 72 PHE A CA 1
ATOM 578 C C . PHE A 1 72 ? 11.820 1.496 -2.762 1.00 88.25 72 PHE A C 1
ATOM 580 O O . PHE A 1 72 ? 11.334 2.035 -3.758 1.00 88.25 72 PHE A O 1
ATOM 587 N N . CYS A 1 73 ? 11.096 0.889 -1.834 1.00 91.62 73 CYS A N 1
ATOM 588 C CA . CYS A 1 73 ? 9.647 0.869 -1.748 1.00 91.62 73 CYS A CA 1
ATOM 589 C C . CYS A 1 73 ? 9.175 1.777 -0.608 1.00 91.62 73 CYS A C 1
ATOM 591 O O . CYS A 1 73 ? 9.902 2.025 0.365 1.00 91.62 73 CYS A O 1
ATOM 593 N N . THR A 1 74 ? 7.917 2.204 -0.704 1.00 93.62 74 THR A N 1
ATOM 594 C CA . THR A 1 74 ? 7.231 2.930 0.370 1.00 93.62 74 THR A CA 1
ATOM 595 C C . THR A 1 74 ? 6.198 2.028 1.024 1.00 93.62 74 THR A C 1
ATOM 597 O O . THR A 1 74 ? 5.399 1.414 0.324 1.00 93.62 74 THR A O 1
ATOM 600 N N . GLN A 1 75 ? 6.178 1.964 2.351 1.00 95.94 75 GLN A N 1
ATOM 601 C CA . GLN A 1 75 ? 5.222 1.191 3.136 1.00 95.94 75 GLN A CA 1
ATOM 602 C C . GLN A 1 75 ? 4.439 2.104 4.073 1.00 95.94 75 GLN A C 1
ATOM 604 O O . GLN A 1 75 ? 5.007 2.974 4.731 1.00 95.94 75 GLN A O 1
ATOM 609 N N . TYR A 1 76 ? 3.132 1.896 4.105 1.00 97.19 76 TYR A N 1
ATOM 610 C CA . TYR A 1 76 ? 2.157 2.665 4.857 1.00 97.19 76 TYR A CA 1
ATOM 611 C C . TYR A 1 76 ? 1.503 1.751 5.883 1.00 97.19 76 TYR A C 1
ATOM 613 O O . TYR A 1 76 ? 0.989 0.688 5.529 1.00 97.19 76 TYR A O 1
ATOM 621 N N . GLU A 1 77 ? 1.496 2.176 7.138 1.00 97.12 77 GLU A N 1
ATOM 622 C CA . GLU A 1 77 ? 0.916 1.406 8.228 1.00 97.12 77 GLU A CA 1
ATOM 623 C C . GLU A 1 77 ? -0.389 2.033 8.709 1.00 97.12 77 GLU A C 1
ATOM 625 O O . GLU A 1 77 ? -0.475 3.230 9.002 1.00 97.12 77 GLU A O 1
ATOM 630 N N . PHE A 1 78 ? -1.409 1.191 8.823 1.00 96.50 78 PHE A N 1
ATOM 631 C CA . PHE A 1 78 ? -2.762 1.557 9.209 1.00 96.50 78 PHE A CA 1
ATOM 632 C C . PHE A 1 78 ? -3.252 0.685 10.350 1.00 96.50 78 PHE A C 1
ATOM 634 O O . PHE A 1 78 ? -2.794 -0.441 10.563 1.00 96.50 78 PHE A O 1
ATOM 641 N N . ARG A 1 79 ? -4.227 1.211 11.081 1.00 95.00 79 ARG A N 1
ATOM 642 C CA . ARG A 1 79 ? -5.054 0.419 11.980 1.00 95.00 79 ARG A CA 1
ATOM 643 C C . ARG A 1 79 ? -6.461 0.444 11.421 1.00 95.00 79 ARG A C 1
ATOM 645 O O . ARG A 1 79 ? -7.023 1.526 11.322 1.00 95.00 79 ARG A O 1
ATOM 652 N N . ASN A 1 80 ? -6.975 -0.705 1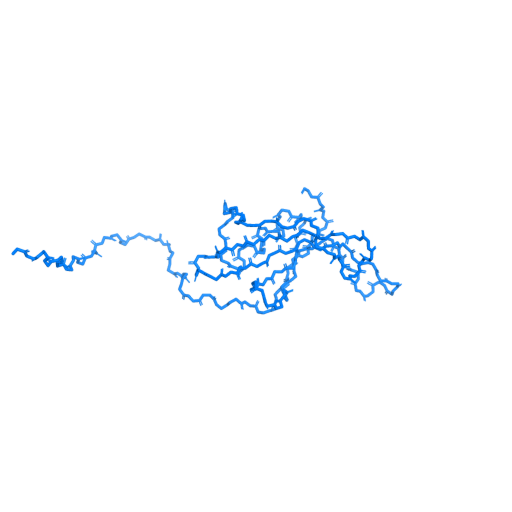1.003 1.00 92.31 80 ASN A N 1
ATOM 653 C CA . ASN A 1 80 ? -8.323 -0.774 10.448 1.00 92.31 80 ASN A CA 1
ATOM 654 C C . ASN A 1 80 ? -9.390 -0.637 11.545 1.00 92.31 80 ASN A C 1
ATOM 656 O O . ASN A 1 80 ? -9.069 -0.654 12.738 1.00 92.31 80 ASN A O 1
ATOM 660 N N . ASP A 1 81 ? -10.659 -0.563 11.147 1.00 87.75 81 ASP A N 1
ATOM 661 C CA . ASP A 1 81 ? -11.784 -0.370 12.077 1.00 87.75 81 ASP A CA 1
ATOM 662 C C . ASP A 1 81 ? -11.951 -1.527 13.082 1.00 87.75 81 ASP A C 1
ATOM 664 O O . ASP A 1 81 ? -12.560 -1.378 14.141 1.00 87.75 81 ASP A O 1
A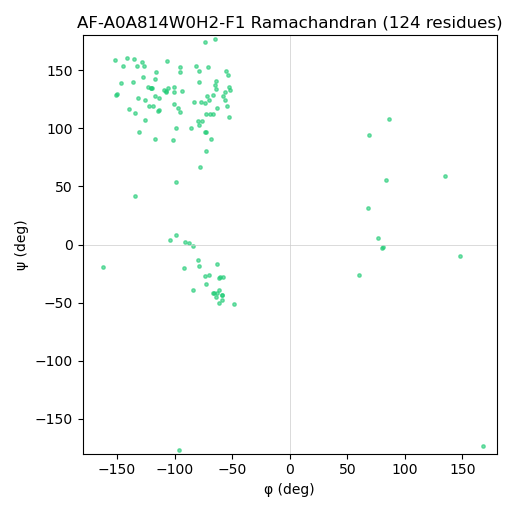TOM 668 N N . TYR A 1 82 ? -11.334 -2.679 12.802 1.00 85.62 82 TYR A N 1
ATOM 669 C CA . TYR A 1 82 ? -11.283 -3.843 13.691 1.00 85.62 82 TYR A CA 1
ATOM 670 C C . TYR A 1 82 ? -10.107 -3.810 14.675 1.00 85.62 82 TYR A C 1
ATOM 672 O O . TYR A 1 82 ? -9.888 -4.762 15.424 1.00 85.62 82 TYR A O 1
ATOM 680 N N . GLY A 1 83 ? -9.299 -2.751 14.650 1.00 88.06 83 GLY A N 1
ATOM 681 C CA . GLY A 1 83 ? -8.108 -2.606 15.476 1.00 88.06 83 GLY A CA 1
ATOM 682 C C . GLY A 1 83 ? -6.894 -3.413 15.003 1.00 88.06 83 GLY A C 1
ATOM 683 O O . GLY A 1 83 ? -5.883 -3.399 15.707 1.00 88.06 83 GLY A O 1
ATOM 684 N N . THR A 1 84 ? -6.965 -4.075 13.842 1.00 91.81 84 THR A N 1
ATOM 685 C CA . THR A 1 84 ? -5.870 -4.860 13.246 1.00 91.81 84 THR A CA 1
ATOM 686 C C . THR A 1 84 ? -4.862 -3.939 12.571 1.00 91.81 84 THR A C 1
ATOM 688 O O . THR A 1 84 ? -5.238 -2.969 11.912 1.00 91.81 84 THR A O 1
ATOM 691 N N . HIS A 1 85 ? -3.574 -4.244 12.722 1.00 94.94 85 HIS A N 1
ATOM 692 C CA . HIS A 1 85 ? -2.503 -3.502 12.066 1.00 94.94 85 HIS A CA 1
ATOM 693 C C . HIS A 1 85 ? -2.313 -4.019 10.642 1.00 94.94 85 HIS A C 1
ATOM 695 O O . HIS A 1 85 ? -2.064 -5.208 10.442 1.00 94.94 85 HIS A O 1
ATOM 701 N N . ILE A 1 86 ? -2.428 -3.126 9.666 1.00 95.50 86 ILE A N 1
ATOM 702 C CA . ILE A 1 86 ? -2.356 -3.427 8.238 1.00 95.50 86 ILE A CA 1
ATOM 703 C C . ILE A 1 86 ? -1.210 -2.644 7.632 1.00 95.50 86 ILE A C 1
ATOM 705 O O . ILE A 1 86 ? -1.091 -1.443 7.863 1.00 95.50 86 ILE A O 1
ATOM 709 N N . SER A 1 87 ? -0.428 -3.325 6.812 1.00 96.94 87 SER A N 1
ATOM 710 C CA . SER A 1 87 ? 0.631 -2.737 6.019 1.00 96.94 87 SER A CA 1
ATOM 711 C C . SER A 1 87 ? 0.222 -2.737 4.549 1.00 96.94 87 SER A C 1
ATOM 713 O O . SER A 1 87 ? -0.265 -3.746 4.031 1.00 96.94 87 SER A O 1
ATOM 715 N N . ILE A 1 88 ? 0.399 -1.600 3.879 1.00 97.00 88 ILE A N 1
ATOM 716 C CA . ILE A 1 88 ? 0.239 -1.448 2.431 1.00 97.00 88 ILE A CA 1
ATOM 717 C C . ILE A 1 88 ? 1.567 -0.937 1.881 1.00 97.00 88 ILE A C 1
ATOM 719 O O . ILE A 1 88 ? 2.011 0.147 2.246 1.00 97.00 88 ILE A O 1
ATOM 723 N N . ARG A 1 89 ? 2.209 -1.688 0.990 1.00 95.81 89 ARG A N 1
ATOM 724 C CA . ARG A 1 89 ? 3.505 -1.347 0.400 1.00 95.81 89 ARG A CA 1
ATOM 725 C C . ARG A 1 89 ? 3.372 -1.068 -1.088 1.00 95.81 89 ARG A C 1
ATOM 727 O O . ARG A 1 89 ? 2.848 -1.896 -1.820 1.00 95.81 89 ARG A O 1
ATOM 734 N N . SER A 1 90 ? 3.841 0.092 -1.530 1.00 94.12 90 SER A N 1
ATOM 735 C CA . SER A 1 90 ? 4.017 0.426 -2.941 1.00 94.12 90 SER A CA 1
ATOM 736 C C . SER A 1 90 ? 5.306 -0.212 -3.439 1.00 94.12 90 SER A C 1
ATOM 738 O O . SER A 1 90 ? 6.388 0.283 -3.115 1.00 94.12 90 SER A O 1
ATOM 740 N N . ASP A 1 91 ? 5.182 -1.270 -4.233 1.00 89.81 91 ASP A N 1
ATOM 741 C CA . ASP A 1 91 ? 6.326 -1.960 -4.821 1.00 89.81 91 ASP A CA 1
ATOM 742 C C . ASP A 1 91 ? 6.607 -1.447 -6.234 1.00 89.81 91 ASP A C 1
ATOM 744 O O . ASP A 1 91 ? 5.713 -0.986 -6.960 1.00 89.81 91 ASP A O 1
ATOM 748 N N . ASN A 1 92 ? 7.887 -1.471 -6.610 1.00 83.94 92 ASN A N 1
ATOM 749 C CA . ASN A 1 92 ? 8.279 -1.067 -7.948 1.00 83.94 92 ASN A CA 1
ATOM 750 C C . ASN A 1 92 ? 7.828 -2.122 -8.964 1.00 83.94 92 ASN A C 1
ATOM 752 O O . ASN A 1 92 ? 7.708 -3.303 -8.630 1.00 83.94 92 ASN A O 1
ATOM 756 N N . PRO A 1 93 ? 7.592 -1.710 -10.219 1.00 83.94 93 PRO A N 1
ATOM 757 C CA . PRO A 1 93 ? 7.432 -2.655 -11.305 1.00 83.94 93 PRO A CA 1
ATOM 758 C C . PRO A 1 93 ? 8.623 -3.616 -11.362 1.00 83.94 93 PRO A C 1
ATOM 760 O O . PRO A 1 93 ? 9.762 -3.228 -11.084 1.00 83.94 93 PRO A O 1
ATOM 763 N N . THR A 1 94 ? 8.361 -4.859 -11.743 1.00 79.25 94 THR A N 1
ATOM 764 C CA . THR A 1 94 ? 9.406 -5.845 -12.023 1.00 79.25 94 THR A CA 1
ATOM 765 C C . THR A 1 94 ? 9.168 -6.391 -13.418 1.00 79.25 94 THR A C 1
ATOM 767 O O . THR A 1 94 ? 8.080 -6.887 -13.720 1.00 79.25 94 THR A O 1
ATOM 770 N N . GLU A 1 95 ? 10.182 -6.283 -14.267 1.00 72.31 95 GLU A N 1
ATOM 771 C CA . GLU A 1 95 ? 10.190 -6.864 -15.604 1.00 72.31 95 GLU A CA 1
ATOM 772 C C . GLU A 1 95 ? 10.994 -8.168 -15.582 1.00 72.31 95 GLU A C 1
ATOM 774 O O . GLU A 1 95 ? 12.066 -8.240 -14.985 1.00 72.31 95 GLU A O 1
ATOM 779 N N . TYR A 1 96 ? 10.463 -9.205 -16.223 1.00 69.50 96 TYR A N 1
ATOM 780 C CA . TYR A 1 96 ? 11.089 -10.513 -16.371 1.00 69.50 96 TYR A CA 1
ATOM 781 C C . TYR A 1 96 ? 11.344 -10.786 -17.857 1.00 69.50 96 TYR A C 1
ATOM 783 O O . TYR A 1 96 ? 10.512 -10.469 -18.710 1.00 69.50 96 TYR A O 1
ATOM 791 N N . GLU A 1 97 ? 12.472 -11.427 -18.173 1.00 70.12 97 GLU A N 1
ATOM 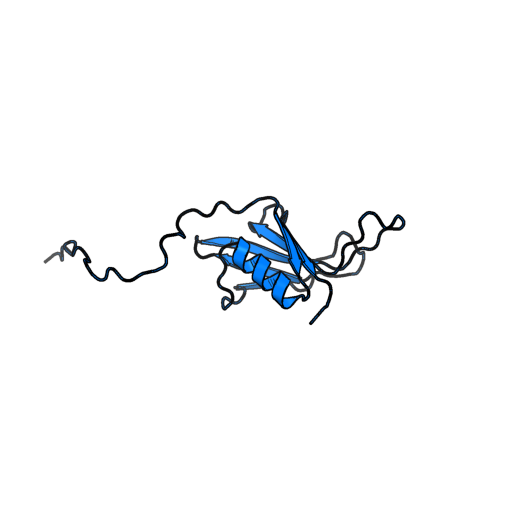792 C CA . GLU A 1 97 ? 12.920 -11.674 -19.557 1.00 70.12 97 GLU A CA 1
ATOM 793 C C . GLU A 1 97 ? 11.907 -12.466 -20.404 1.00 70.12 97 GLU A C 1
ATOM 795 O O . GLU A 1 97 ? 11.833 -12.302 -21.618 1.00 70.12 97 GLU A O 1
ATOM 800 N N . ASN A 1 98 ? 11.087 -13.308 -19.774 1.00 68.06 98 ASN A N 1
ATOM 801 C CA . ASN A 1 98 ? 10.108 -14.159 -20.450 1.00 68.06 98 ASN A CA 1
ATOM 802 C C . ASN A 1 98 ? 8.718 -13.512 -20.612 1.00 68.06 98 ASN A C 1
ATOM 804 O O . ASN A 1 98 ? 7.809 -14.179 -21.105 1.00 68.06 98 ASN A O 1
ATOM 808 N N . SER A 1 99 ? 8.524 -12.252 -20.191 1.00 59.44 99 SER A N 1
ATOM 809 C CA . SER A 1 99 ? 7.241 -11.511 -20.146 1.00 59.44 99 SER A CA 1
ATOM 810 C C . SER A 1 99 ? 6.136 -12.121 -19.260 1.00 59.44 99 SER A C 1
ATOM 812 O O . SER A 1 99 ? 5.273 -11.400 -18.753 1.00 59.44 99 SER A O 1
ATOM 814 N N . ALA A 1 100 ? 6.151 -13.438 -19.039 1.00 53.38 100 ALA A N 1
ATOM 815 C CA . ALA A 1 100 ? 5.268 -14.183 -18.155 1.00 53.38 100 ALA A CA 1
ATOM 816 C C . ALA A 1 100 ? 5.641 -13.909 -16.692 1.00 53.38 100 ALA A C 1
ATOM 818 O O . ALA A 1 100 ? 6.330 -14.691 -16.040 1.00 53.38 100 ALA A O 1
ATOM 819 N N . GLY A 1 101 ? 5.180 -12.769 -16.184 1.00 59.22 101 GLY A N 1
ATOM 820 C CA . GLY A 1 101 ? 5.412 -12.361 -14.803 1.00 59.22 101 GLY A CA 1
ATOM 821 C C . GLY A 1 101 ? 5.516 -10.859 -14.601 1.00 59.22 101 GLY A C 1
ATOM 822 O O . GLY A 1 101 ? 5.512 -10.441 -13.451 1.00 59.22 101 GLY A O 1
ATOM 823 N N . ASN A 1 102 ? 5.588 -10.050 -15.670 1.00 70.75 102 ASN A N 1
ATOM 824 C CA . ASN A 1 102 ? 5.809 -8.607 -15.547 1.00 70.75 102 ASN A CA 1
ATOM 825 C C . ASN A 1 102 ? 4.773 -7.964 -14.624 1.00 70.75 102 ASN A C 1
ATOM 827 O O . ASN A 1 102 ? 3.568 -7.989 -14.887 1.00 70.75 102 ASN A O 1
ATOM 831 N N . GLN A 1 103 ? 5.257 -7.370 -13.540 1.00 71.69 103 GLN A N 1
ATOM 832 C CA . GLN A 1 103 ? 4.425 -6.661 -12.588 1.00 71.69 103 GLN A CA 1
ATOM 833 C C . GLN A 1 103 ? 4.477 -5.182 -12.934 1.00 71.69 103 GLN A C 1
ATOM 835 O O . GLN A 1 103 ? 5.532 -4.558 -12.863 1.00 71.69 103 GLN A O 1
ATOM 840 N N . LYS A 1 104 ? 3.324 -4.611 -13.297 1.00 80.81 104 LYS A N 1
ATOM 841 C CA . LYS A 1 104 ? 3.157 -3.154 -13.346 1.00 80.81 104 LYS A CA 1
ATOM 842 C C . LYS A 1 104 ? 3.278 -2.577 -11.927 1.00 80.81 104 LYS A C 1
ATOM 844 O O . LYS A 1 104 ? 3.407 -3.318 -10.947 1.00 80.81 104 LYS A O 1
ATOM 849 N N . GLY A 1 105 ? 3.216 -1.251 -11.803 1.00 86.56 105 GLY A N 1
ATOM 850 C CA . GLY A 1 105 ? 3.122 -0.617 -10.488 1.00 86.56 105 GLY A CA 1
ATOM 851 C C . GLY A 1 105 ? 1.975 -1.236 -9.686 1.00 86.56 105 GLY A C 1
ATOM 852 O O . GLY A 1 105 ? 0.885 -1.459 -10.221 1.00 86.56 105 GLY A O 1
ATOM 853 N N . HIS A 1 106 ? 2.234 -1.586 -8.430 1.00 91.81 106 HIS A N 1
ATOM 854 C CA . HIS A 1 106 ? 1.248 -2.271 -7.606 1.00 91.81 106 HIS A CA 1
ATOM 855 C C . HIS A 1 106 ? 1.434 -1.965 -6.122 1.00 91.81 106 HIS A C 1
ATOM 857 O O . HIS A 1 106 ? 2.507 -1.558 -5.675 1.00 91.81 106 HIS A O 1
ATOM 863 N N . TYR A 1 107 ? 0.362 -2.175 -5.364 1.00 95.00 107 TYR A N 1
ATOM 864 C CA . TYR A 1 107 ? 0.414 -2.213 -3.911 1.00 95.00 107 TYR A CA 1
ATOM 865 C C . TYR A 1 107 ? 0.292 -3.649 -3.418 1.00 95.00 107 TYR A C 1
ATOM 867 O O . TYR A 1 107 ? -0.593 -4.380 -3.866 1.00 95.00 107 TYR A O 1
ATOM 875 N N . ASN A 1 108 ? 1.143 -4.024 -2.470 1.00 94.50 108 ASN A N 1
ATOM 876 C CA . ASN A 1 108 ? 1.027 -5.256 -1.704 1.00 94.50 108 ASN A CA 1
ATOM 877 C C . ASN A 1 108 ? 0.426 -4.948 -0.335 1.00 94.50 108 ASN A C 1
ATOM 879 O O . ASN A 1 108 ? 0.883 -4.021 0.328 1.00 94.50 108 ASN A O 1
ATOM 883 N N . ALA A 1 109 ? -0.593 -5.691 0.090 1.00 95.88 109 ALA A N 1
ATOM 884 C CA . ALA A 1 109 ? -1.290 -5.425 1.347 1.00 95.88 109 ALA A CA 1
ATOM 885 C C . ALA A 1 109 ? -1.491 -6.682 2.203 1.00 95.88 109 ALA A C 1
ATOM 887 O O . ALA A 1 109 ? -1.531 -7.812 1.705 1.00 95.88 109 ALA A O 1
ATOM 888 N N . GLY A 1 110 ? -1.590 -6.477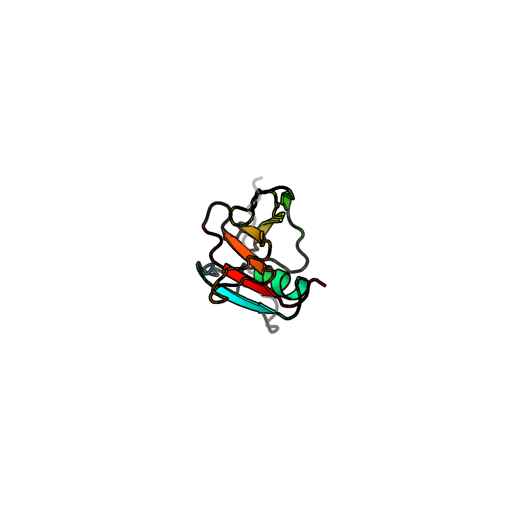 3.516 1.00 94.50 110 GLY A N 1
ATOM 889 C CA . GLY A 1 110 ? -1.845 -7.533 4.489 1.00 94.50 110 GLY A CA 1
ATOM 890 C C . GLY A 1 110 ? -1.610 -7.080 5.928 1.00 94.50 110 GLY A C 1
ATOM 891 O O . GLY A 1 110 ? -1.357 -5.912 6.200 1.00 94.50 110 GLY A O 1
ATOM 892 N N . VAL A 1 111 ? -1.689 -8.019 6.869 1.00 93.56 111 VAL A N 1
ATOM 893 C CA . VAL A 1 111 ? -1.413 -7.756 8.291 1.00 93.56 111 VAL A CA 1
ATOM 894 C C . VAL A 1 111 ? 0.060 -7.355 8.476 1.00 93.56 111 VAL A C 1
ATOM 896 O O . VAL A 1 111 ? 0.935 -8.020 7.920 1.00 93.56 111 VAL A O 1
ATOM 899 N N . LYS A 1 112 ? 0.332 -6.292 9.251 1.00 82.38 112 LYS A N 1
ATOM 900 C CA . LYS A 1 112 ? 1.687 -5.861 9.662 1.00 82.38 112 LYS A CA 1
ATOM 901 C C . LYS A 1 112 ? 2.353 -7.046 10.374 1.00 82.38 112 LYS A C 1
ATOM 903 O O . LYS A 1 112 ? 1.746 -7.611 11.274 1.00 82.38 112 LYS A O 1
ATOM 908 N N . ASP A 1 113 ? 3.527 -7.476 9.917 1.00 84.19 113 ASP A N 1
ATOM 909 C CA . ASP A 1 113 ? 4.254 -8.702 10.334 1.00 84.19 113 ASP A CA 1
ATOM 910 C C . ASP A 1 113 ? 3.798 -10.026 9.687 1.00 84.19 113 ASP A C 1
ATOM 912 O O . ASP A 1 113 ? 4.402 -11.081 9.898 1.00 84.19 113 ASP A O 1
ATOM 916 N N . GLY A 1 114 ? 2.766 -9.985 8.846 1.00 85.12 114 GLY A N 1
ATOM 917 C CA . GLY A 1 114 ? 2.334 -11.105 8.018 1.00 85.12 114 GLY A CA 1
ATOM 918 C C . GLY A 1 114 ? 2.892 -11.060 6.594 1.00 85.12 114 GLY A C 1
ATOM 919 O O . GLY A 1 114 ? 3.648 -10.178 6.190 1.00 85.12 114 GLY A O 1
ATOM 920 N N . THR A 1 115 ? 2.475 -12.031 5.782 1.00 87.69 115 THR A N 1
ATOM 921 C CA . THR A 1 115 ? 2.679 -11.967 4.331 1.00 87.69 115 THR A CA 1
ATOM 922 C C . THR A 1 115 ? 1.758 -10.906 3.726 1.00 87.69 115 THR A C 1
ATOM 924 O O . THR A 1 115 ? 0.541 -10.984 3.905 1.00 87.69 115 THR A O 1
ATOM 927 N N . LEU A 1 116 ? 2.319 -9.975 2.949 1.00 90.94 116 LEU A N 1
ATOM 928 C CA . LEU A 1 116 ? 1.558 -9.035 2.114 1.00 90.94 116 LEU A CA 1
ATOM 929 C C . LEU A 1 116 ? 1.069 -9.745 0.841 1.00 90.94 116 LEU A C 1
ATOM 931 O O . LEU A 1 116 ? 1.582 -9.520 -0.250 1.00 90.94 116 LEU A O 1
ATOM 935 N N . GLY A 1 117 ? 0.161 -10.708 1.008 1.00 89.62 117 GLY A N 1
ATOM 936 C CA . GLY A 1 117 ? -0.273 -11.611 -0.063 1.00 89.62 117 GLY A CA 1
ATOM 937 C C . GLY A 1 117 ? -1.372 -11.056 -0.970 1.00 89.62 117 GLY A C 1
ATOM 938 O O . GLY A 1 117 ? -1.811 -11.758 -1.881 1.00 89.62 117 GLY A O 1
ATOM 939 N N . GLN A 1 118 ? -1.854 -9.841 -0.708 1.00 94.00 118 GLN A N 1
ATOM 940 C CA . GLN A 1 118 ? -2.831 -9.166 -1.556 1.00 94.00 118 GLN A CA 1
ATOM 941 C C . GLN A 1 118 ? -2.111 -8.272 -2.561 1.00 94.00 118 GLN A C 1
ATOM 943 O O . GLN A 1 118 ? -1.256 -7.490 -2.155 1.00 94.00 118 GLN A O 1
ATOM 948 N N . HIS A 1 119 ? -2.473 -8.353 -3.841 1.00 93.94 119 HIS A N 1
ATOM 949 C CA . HIS A 1 119 ? -1.831 -7.603 -4.920 1.00 93.94 119 HIS A CA 1
ATOM 950 C C . HIS A 1 119 ? -2.833 -6.667 -5.610 1.00 93.94 119 HIS A C 1
ATOM 952 O O . HIS A 1 119 ? -3.814 -7.102 -6.214 1.00 93.94 119 HIS A O 1
ATOM 958 N N . HIS A 1 120 ? -2.576 -5.363 -5.576 1.00 94.31 120 HIS A N 1
ATOM 959 C CA . HIS A 1 120 ? -3.433 -4.336 -6.169 1.00 94.31 120 HIS A CA 1
ATOM 960 C C . HIS A 1 120 ? -2.670 -3.610 -7.277 1.00 94.31 120 HIS A C 1
ATOM 962 O O . HIS A 1 120 ? -1.956 -2.638 -7.031 1.00 94.31 120 HIS A O 1
ATOM 968 N N . SER A 1 121 ? -2.789 -4.125 -8.499 1.00 93.25 121 SER A N 1
ATOM 969 C CA . SER A 1 121 ? -2.073 -3.617 -9.675 1.00 93.25 121 SER A CA 1
ATOM 970 C C . SER A 1 121 ? -2.750 -2.396 -10.295 1.00 93.25 121 SER A C 1
ATOM 972 O O . SER A 1 121 ? -3.970 -2.230 -10.181 1.00 93.25 121 SER A O 1
ATOM 974 N N . TYR A 1 122 ? -1.963 -1.562 -10.978 1.00 92.62 122 TYR A N 1
ATOM 975 C CA . TYR A 1 122 ? -2.480 -0.438 -11.748 1.00 92.62 122 TYR A CA 1
ATOM 976 C C . TYR A 1 122 ? -1.705 -0.150 -13.037 1.00 92.62 122 TYR A C 1
ATOM 978 O O . TYR A 1 122 ? -0.515 -0.444 -13.151 1.00 92.62 122 TYR A O 1
ATOM 986 N N . ASP A 1 123 ? -2.398 0.447 -14.008 1.00 87.06 123 ASP A N 1
ATOM 987 C CA . ASP A 1 123 ? -1.829 0.784 -15.316 1.00 87.06 123 ASP A CA 1
ATOM 988 C C . ASP A 1 123 ? -1.072 2.114 -15.328 1.00 87.06 123 ASP A C 1
ATOM 990 O O . ASP A 1 123 ? -0.025 2.222 -15.967 1.00 87.06 123 ASP A O 1
ATOM 994 N N . ARG A 1 124 ? -1.588 3.131 -14.632 1.00 83.06 124 ARG A N 1
ATOM 995 C CA . ARG A 1 124 ? -1.041 4.493 -14.643 1.00 83.06 124 ARG A CA 1
ATOM 996 C C . ARG A 1 124 ? -0.687 4.967 -13.239 1.00 83.06 124 ARG A C 1
ATOM 998 O O . ARG A 1 124 ? -1.472 4.818 -12.302 1.00 83.06 124 ARG A O 1
ATOM 1005 N N . ARG A 1 125 ? 0.492 5.580 -13.104 1.00 77.12 125 ARG A N 1
ATOM 1006 C CA . ARG A 1 125 ? 0.827 6.410 -11.941 1.00 77.12 125 ARG A CA 1
ATOM 1007 C C . ARG A 1 125 ? 0.140 7.759 -12.153 1.00 77.12 125 ARG A C 1
ATOM 1009 O O . ARG A 1 125 ? 0.603 8.532 -12.986 1.00 77.12 125 ARG A O 1
ATOM 1016 N N . ASN A 1 126 ? -0.970 7.983 -11.458 1.00 60.12 126 ASN A N 1
ATOM 1017 C CA . ASN A 1 126 ? -1.620 9.290 -11.373 1.00 60.12 126 ASN A CA 1
ATOM 1018 C C . ASN A 1 126 ? -1.299 9.934 -10.028 1.00 60.12 126 ASN A C 1
ATOM 1020 O O . ASN A 1 126 ? -1.219 9.176 -9.028 1.00 60.12 126 ASN A O 1
#

Solvent-accessible surface area (backbone atoms only — not comparable to full-atom values): 7683 Å² total; per-residue (Å²): 140,79,90,78,84,75,88,75,84,86,83,78,78,98,69,88,90,86,89,74,93,79,82,82,79,71,66,65,65,48,78,50,78,32,68,27,41,63,55,17,52,47,48,52,30,53,70,58,50,29,62,85,86,63,73,59,84,44,76,46,74,72,42,75,34,91,91,41,86,96,40,61,19,38,36,36,31,38,67,20,84,85,71,48,51,33,32,41,29,45,45,74,57,45,85,48,98,79,59,85,70,52,39,58,45,29,34,33,27,31,46,59,95,53,68,54,45,18,41,22,29,22,79,36,91,108

Sequence (126 aa):
INMNRQNIPYNAAKETHDDGFKNQKIEKKYNTHSETSTQAFAKAKHVNGIPNSQEPYETQTRIPDRNNQGMFCTQYEFRNDYGTHISIRSDNPTEYENSAGNQKGHYNAGVKDGTLGQHHSYDRRN

Mean predicted aligned error: 10.78 Å

Foldseek 3Di:
DDDDPDDDPDDDDPDDDDDDPDDDDQDLAAEEEDAEPLVLVQVLCVSVQHPSPDAFPDKDFAPQAPQDHPDGKIKGWDQHPNRFIKIKIFHDWHDDPVNVPTAHTWIQMDGDVDGSNYIRGHDDYD

Organism: NCBI:txid1234261

Secondary structure (DSSP, 8-state):
---------------------S-----SSEEEEEEEHHHHHHHHHHHTT--TTPPPSEEEEEEEPSSSTT-EEEEEEEE-TTS-EEEEEEEPPB--TTSTT-B-SEEEEEETTS---EEEEEEE--

pLDDT: mean 78.46, std 20.89, range [33.88, 97.19]